Protein AF-A0A2A3XPF6-F1 (afdb_monomer)

Sequence (78 aa):
MNPAHVAEQRRIQGRRRVKTDAIDLEAITELVLAGRGQPMTERSVVIGSITALAAHRYRRIEARNPRAGKRSRLRRSS

Radius of gyration: 17.32 Å; Cα contacts (8 Å, |Δi|>4): 29; chains: 1; bounding box: 26×48×35 Å

Foldseek 3Di:
DDPVQLCVVCVVVVNNPDDDDVSSVVSQVVCVVVVNDDDPPDPVVVVVVVVVVVVVVVVVVLVPDPCNVVVVVVVVPD

Structure (mmCIF, N/CA/C/O backbone):
data_AF-A0A2A3XPF6-F1
#
_entry.id   AF-A0A2A3XPF6-F1
#
loop_
_atom_site.group_PDB
_atom_site.id
_atom_site.type_symbol
_atom_site.label_atom_id
_atom_site.label_alt_id
_atom_site.label_comp_id
_atom_site.label_asym_id
_atom_site.label_entity_id
_atom_site.label_seq_id
_atom_site.pdbx_PDB_ins_code
_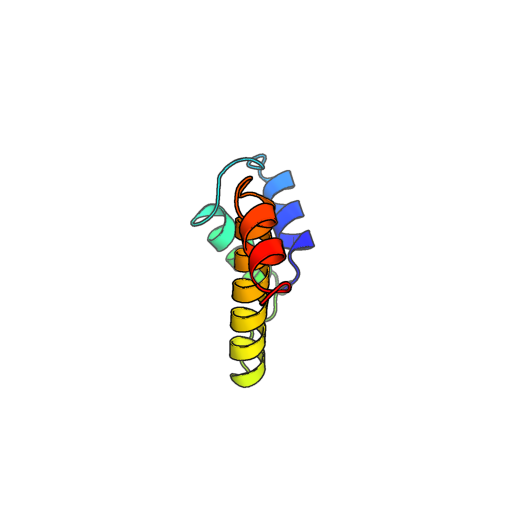atom_site.Cartn_x
_atom_site.Cartn_y
_atom_site.Cartn_z
_atom_site.occupancy
_atom_site.B_iso_or_equiv
_atom_site.auth_seq_id
_atom_site.auth_comp_id
_atom_site.auth_asym_id
_atom_site.auth_atom_id
_atom_site.pdbx_PDB_model_num
ATOM 1 N N . MET A 1 1 ? -6.452 1.326 0.840 1.00 62.62 1 MET A N 1
ATOM 2 C CA . MET A 1 1 ? -5.330 2.237 0.519 1.00 62.62 1 MET A CA 1
ATOM 3 C C . MET A 1 1 ? -5.015 2.173 -0.979 1.00 62.62 1 MET A C 1
ATOM 5 O O . MET A 1 1 ? -4.998 1.070 -1.510 1.00 62.62 1 MET A O 1
ATOM 9 N N . ASN A 1 2 ? -4.821 3.307 -1.671 1.00 72.44 2 ASN A N 1
ATOM 10 C CA . ASN A 1 2 ? -4.666 3.352 -3.138 1.00 72.44 2 ASN A CA 1
ATOM 11 C C . ASN A 1 2 ? -3.182 3.246 -3.580 1.00 72.44 2 ASN A C 1
ATOM 13 O O . ASN A 1 2 ? -2.401 4.145 -3.258 1.00 72.44 2 ASN A O 1
ATOM 17 N N . PRO A 1 3 ? -2.787 2.225 -4.368 1.00 69.25 3 PRO A N 1
ATOM 18 C CA . PRO A 1 3 ? -1.426 2.081 -4.899 1.00 69.25 3 PRO A CA 1
ATOM 19 C C . PRO A 1 3 ? -0.939 3.266 -5.746 1.00 69.25 3 PRO A C 1
ATOM 21 O O . PRO A 1 3 ? 0.258 3.544 -5.769 1.00 69.25 3 PRO A O 1
ATOM 24 N N . ALA A 1 4 ? -1.846 3.985 -6.416 1.00 73.31 4 ALA A N 1
ATOM 25 C CA . ALA A 1 4 ? -1.503 5.170 -7.200 1.00 73.31 4 ALA A CA 1
ATOM 26 C C . ALA A 1 4 ? -1.035 6.332 -6.310 1.00 73.31 4 ALA A C 1
ATOM 28 O O . ALA A 1 4 ? -0.080 7.021 -6.654 1.00 73.31 4 ALA A O 1
ATOM 29 N N . HIS A 1 5 ? -1.639 6.502 -5.129 1.00 74.81 5 HIS A N 1
ATOM 30 C CA . HIS A 1 5 ? -1.203 7.519 -4.165 1.00 74.81 5 HIS A CA 1
ATOM 31 C C . HIS A 1 5 ? 0.174 7.192 -3.587 1.00 74.81 5 HIS A C 1
ATOM 33 O O . HIS A 1 5 ? 1.009 8.079 -3.449 1.00 74.81 5 HIS A O 1
ATOM 39 N N . VAL A 1 6 ? 0.444 5.914 -3.312 1.00 74.06 6 VAL A N 1
ATOM 40 C CA . VAL A 1 6 ? 1.769 5.463 -2.859 1.00 74.06 6 VAL A CA 1
ATOM 41 C C . VAL A 1 6 ? 2.825 5.684 -3.948 1.00 74.06 6 VAL A C 1
ATOM 43 O O . VAL A 1 6 ? 3.942 6.098 -3.651 1.00 74.06 6 VAL A O 1
ATOM 46 N N . ALA A 1 7 ? 2.485 5.437 -5.216 1.00 75.69 7 ALA A N 1
ATOM 47 C CA . ALA A 1 7 ? 3.382 5.701 -6.339 1.00 75.69 7 ALA A CA 1
ATOM 48 C C . ALA A 1 7 ? 3.675 7.201 -6.515 1.00 75.69 7 ALA A C 1
ATOM 50 O O . ALA A 1 7 ? 4.819 7.569 -6.787 1.00 75.69 7 ALA A O 1
ATOM 51 N N . GLU A 1 8 ? 2.672 8.057 -6.317 1.00 80.88 8 GLU A N 1
ATOM 52 C CA . GLU A 1 8 ? 2.831 9.509 -6.392 1.00 80.88 8 GLU A CA 1
ATOM 53 C C . GLU A 1 8 ? 3.691 10.057 -5.244 1.00 80.88 8 GLU A C 1
ATOM 55 O O . GLU A 1 8 ? 4.602 10.843 -5.492 1.00 80.88 8 GLU A O 1
ATOM 60 N N . GLN A 1 9 ? 3.514 9.563 -4.013 1.00 76.75 9 GLN A N 1
ATOM 61 C CA . GLN A 1 9 ? 4.379 9.931 -2.881 1.00 76.75 9 GLN A CA 1
ATOM 62 C C . GLN A 1 9 ? 5.853 9.580 -3.136 1.00 76.75 9 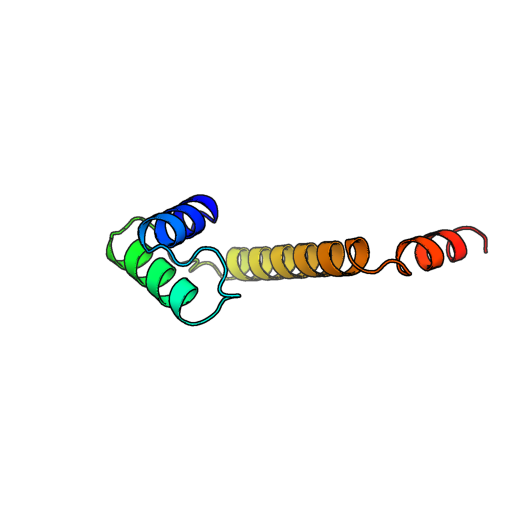GLN A C 1
ATOM 64 O O . GLN A 1 9 ? 6.742 10.406 -2.936 1.00 76.75 9 GLN A O 1
ATOM 69 N N . ARG A 1 10 ? 6.137 8.407 -3.717 1.00 73.56 10 ARG A N 1
ATOM 70 C CA . ARG A 1 10 ? 7.512 8.044 -4.121 1.00 73.56 10 ARG A CA 1
ATOM 71 C C . ARG A 1 10 ? 8.083 8.949 -5.205 1.00 73.56 10 ARG A C 1
ATOM 73 O O . ARG A 1 10 ? 9.300 9.138 -5.270 1.00 73.56 10 ARG A O 1
ATOM 80 N N . ARG A 1 11 ? 7.224 9.441 -6.103 1.00 76.88 11 ARG A N 1
ATOM 81 C CA . ARG A 1 11 ? 7.614 10.370 -7.167 1.00 76.88 11 ARG A CA 1
ATOM 82 C C . ARG A 1 11 ? 8.017 11.712 -6.565 1.00 76.88 11 ARG A C 1
ATOM 84 O O . ARG A 1 11 ? 9.076 12.215 -6.929 1.00 76.88 11 ARG A O 1
ATOM 91 N N . ILE A 1 12 ? 7.223 12.228 -5.626 1.00 80.12 12 ILE A N 1
ATOM 92 C CA . ILE A 1 12 ? 7.501 13.463 -4.879 1.00 80.12 12 ILE A CA 1
ATOM 93 C C . ILE A 1 12 ? 8.829 13.346 -4.118 1.00 80.12 12 ILE A C 1
ATOM 95 O O . ILE A 1 12 ? 9.652 14.252 -4.175 1.00 80.12 12 ILE A O 1
ATOM 99 N N . GLN A 1 13 ? 9.094 12.195 -3.500 1.00 72.38 13 GLN A N 1
ATOM 100 C CA . GLN A 1 13 ? 10.336 11.933 -2.766 1.00 72.38 13 GLN A CA 1
ATOM 101 C C . GLN A 1 13 ? 11.544 11.577 -3.665 1.00 72.38 13 GLN A C 1
ATOM 103 O O . GLN A 1 13 ? 12.624 11.282 -3.156 1.00 72.38 13 GLN A O 1
ATOM 108 N N . GLY A 1 14 ? 11.396 11.567 -4.999 1.00 69.94 14 GLY A N 1
ATOM 109 C CA . GLY A 1 14 ? 12.501 11.367 -5.950 1.00 69.94 14 GLY A CA 1
ATOM 110 C C . GLY A 1 14 ? 1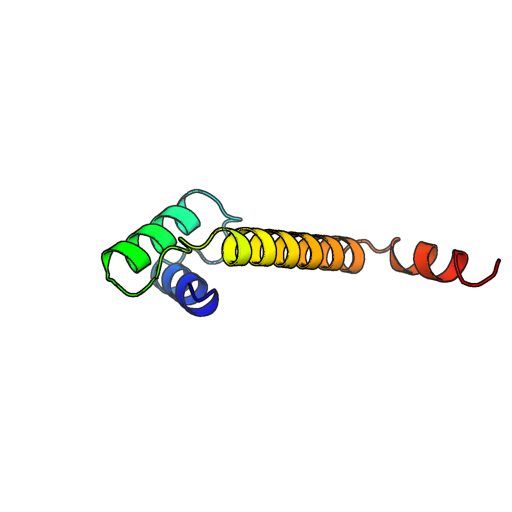3.094 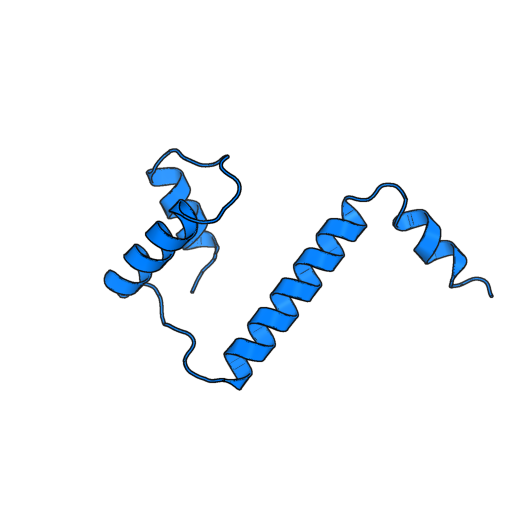9.948 -6.008 1.00 69.94 14 GLY A C 1
ATOM 111 O O . GLY A 1 14 ? 14.158 9.749 -6.590 1.00 69.94 14 GLY A O 1
ATOM 112 N N . ARG A 1 15 ? 12.432 8.930 -5.438 1.00 67.75 15 ARG A N 1
ATOM 113 C CA . ARG A 1 15 ? 13.029 7.596 -5.169 1.00 67.75 15 ARG A CA 1
ATOM 114 C C . ARG A 1 15 ? 12.403 6.443 -5.967 1.00 67.75 15 ARG A C 1
ATOM 116 O O . ARG A 1 15 ? 12.355 5.296 -5.529 1.00 67.75 15 ARG A O 1
ATOM 123 N N . ARG A 1 16 ? 11.983 6.725 -7.204 1.00 61.62 16 ARG A N 1
ATOM 124 C CA . ARG A 1 16 ? 11.191 5.857 -8.109 1.00 61.62 16 ARG A CA 1
ATOM 125 C C . ARG A 1 16 ? 11.758 4.444 -8.401 1.00 61.62 16 ARG A C 1
ATOM 127 O O . ARG A 1 16 ? 11.026 3.614 -8.936 1.00 61.62 16 ARG A O 1
ATOM 134 N N . ARG A 1 17 ? 13.036 4.153 -8.113 1.00 58.69 17 ARG A N 1
ATOM 135 C CA . ARG A 1 17 ? 13.727 2.907 -8.528 1.00 58.69 17 ARG A CA 1
ATOM 136 C C . ARG A 1 17 ? 14.119 1.942 -7.402 1.00 58.69 17 ARG A C 1
ATOM 138 O O . ARG A 1 17 ? 14.586 0.848 -7.716 1.00 58.69 17 ARG A O 1
ATOM 145 N N . VAL A 1 18 ? 13.931 2.292 -6.130 1.00 59.56 18 VAL A N 1
ATOM 146 C CA . VAL A 1 18 ? 14.287 1.385 -5.026 1.00 59.56 18 VAL A CA 1
ATOM 147 C C . VAL A 1 18 ? 13.178 0.352 -4.848 1.00 59.56 18 VAL A C 1
ATOM 149 O O . VAL A 1 18 ? 12.007 0.689 -4.677 1.00 59.56 18 VAL A O 1
ATOM 152 N N . LYS A 1 19 ? 13.546 -0.925 -4.944 1.00 53.78 19 LYS A N 1
ATOM 153 C CA . LYS A 1 19 ? 12.627 -2.053 -4.800 1.00 53.78 19 LYS A CA 1
ATOM 154 C C . LYS A 1 19 ? 12.333 -2.264 -3.308 1.00 53.78 19 LYS A C 1
ATOM 156 O O . LYS A 1 19 ? 13.036 -3.030 -2.673 1.00 53.78 19 LYS A O 1
ATOM 161 N N . THR A 1 20 ? 11.344 -1.514 -2.819 1.00 68.81 20 THR A N 1
ATOM 162 C CA . THR A 1 20 ? 10.447 -1.746 -1.669 1.00 68.81 20 THR A CA 1
ATOM 163 C C . THR A 1 20 ? 11.024 -2.455 -0.445 1.00 68.81 20 THR A C 1
ATOM 165 O O . THR A 1 20 ? 11.278 -3.646 -0.525 1.00 68.81 20 THR A O 1
ATOM 168 N N . ASP A 1 21 ? 11.097 -1.724 0.677 1.00 68.38 21 ASP A N 1
ATOM 169 C CA . ASP A 1 21 ? 10.432 -2.106 1.939 1.00 68.38 21 ASP A CA 1
ATOM 170 C C . ASP A 1 21 ? 10.314 -0.872 2.857 1.00 68.38 21 ASP A C 1
ATOM 172 O O . ASP A 1 21 ? 9.208 -0.408 3.109 1.00 68.38 21 ASP A O 1
ATOM 176 N N . ALA A 1 22 ? 11.421 -0.230 3.243 1.00 65.31 22 ALA A N 1
ATOM 177 C CA . ALA A 1 22 ? 11.392 0.886 4.204 1.00 65.31 22 ALA A CA 1
ATOM 178 C C . ALA A 1 22 ? 10.654 2.148 3.702 1.00 65.31 22 ALA A C 1
ATOM 180 O O . ALA A 1 22 ? 9.746 2.637 4.362 1.00 65.31 22 ALA A O 1
ATOM 181 N N . ILE A 1 23 ? 10.976 2.634 2.498 1.00 67.62 23 ILE A N 1
ATOM 182 C CA . ILE A 1 23 ? 10.379 3.867 1.932 1.00 67.62 23 ILE A CA 1
ATOM 183 C C . ILE A 1 23 ? 8.884 3.686 1.641 1.00 67.62 23 ILE A C 1
ATOM 185 O O . ILE A 1 23 ? 8.081 4.606 1.770 1.00 67.62 23 ILE A O 1
ATOM 189 N N . ASP A 1 24 ? 8.500 2.479 1.236 1.00 70.31 24 ASP A N 1
ATOM 190 C CA . ASP A 1 24 ? 7.105 2.170 0.955 1.00 70.31 24 ASP A CA 1
ATOM 191 C C . ASP A 1 24 ? 6.300 2.147 2.250 1.00 70.31 24 ASP A C 1
ATOM 193 O O . ASP A 1 24 ? 5.178 2.644 2.268 1.00 70.31 24 ASP A O 1
ATOM 197 N N . LEU A 1 25 ? 6.882 1.611 3.327 1.00 74.19 25 LEU A N 1
ATOM 198 C CA . LEU A 1 25 ? 6.287 1.623 4.658 1.00 74.19 25 LEU A CA 1
ATOM 199 C C . LEU A 1 25 ? 6.197 3.042 5.228 1.00 74.19 25 LEU A C 1
ATOM 201 O O . LEU A 1 25 ? 5.159 3.381 5.792 1.00 74.19 25 LEU A O 1
ATOM 205 N N . GLU A 1 26 ? 7.209 3.887 5.024 1.00 75.69 26 GLU A N 1
ATOM 206 C CA . GLU A 1 26 ? 7.175 5.309 5.400 1.00 75.69 26 GLU A CA 1
ATOM 207 C C . GLU A 1 26 ? 6.055 6.051 4.662 1.00 75.69 26 GLU A C 1
ATOM 209 O O . GLU A 1 26 ? 5.165 6.600 5.305 1.00 75.69 26 GLU A O 1
ATOM 214 N N . ALA A 1 27 ? 6.003 5.972 3.329 1.00 72.00 27 ALA A N 1
ATOM 215 C CA . ALA A 1 27 ? 4.955 6.623 2.540 1.00 72.00 27 ALA A CA 1
ATOM 216 C C . ALA A 1 27 ? 3.549 6.087 2.870 1.00 72.00 27 ALA A C 1
ATOM 218 O O . ALA A 1 27 ? 2.565 6.830 2.839 1.00 72.00 27 ALA A O 1
ATOM 219 N N . ILE A 1 28 ? 3.429 4.791 3.188 1.00 76.38 28 ILE A N 1
ATOM 220 C CA . ILE A 1 28 ? 2.169 4.212 3.661 1.00 76.38 28 ILE A CA 1
ATOM 221 C C . ILE A 1 28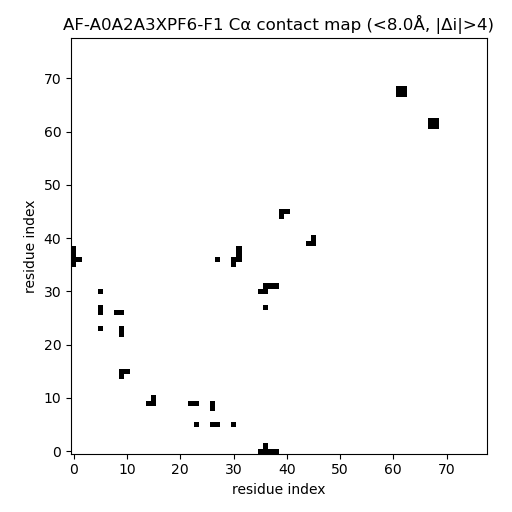 ? 1.768 4.810 5.005 1.00 76.38 28 ILE A C 1
ATOM 223 O O . ILE A 1 28 ? 0.618 5.218 5.171 1.00 76.38 28 ILE A O 1
ATOM 227 N N . THR A 1 29 ? 2.715 4.886 5.932 1.00 75.75 29 THR A N 1
ATOM 228 C CA . THR A 1 29 ? 2.504 5.433 7.271 1.00 75.75 29 THR A CA 1
ATOM 229 C C . THR A 1 29 ? 2.118 6.908 7.200 1.00 75.75 29 THR A C 1
ATOM 231 O O . THR A 1 29 ? 1.111 7.291 7.786 1.00 75.75 29 THR A O 1
ATOM 234 N N . GLU A 1 30 ? 2.824 7.718 6.409 1.00 79.12 30 GLU A N 1
ATOM 235 C CA . GLU A 1 30 ? 2.507 9.134 6.182 1.00 79.12 30 GLU A CA 1
ATOM 236 C C . GLU A 1 30 ? 1.092 9.322 5.624 1.00 79.12 30 GLU A C 1
ATOM 238 O O . GLU A 1 30 ? 0.331 10.155 6.113 1.00 79.12 30 GLU A O 1
ATOM 243 N N . LEU A 1 31 ? 0.692 8.512 4.638 1.00 77.50 31 LEU A N 1
ATOM 244 C CA . LEU A 1 31 ? -0.657 8.577 4.075 1.00 77.50 31 LEU A CA 1
ATOM 245 C C . LEU A 1 31 ? -1.736 8.170 5.087 1.00 77.50 31 LEU A C 1
ATOM 247 O O . LEU A 1 31 ? -2.830 8.733 5.055 1.00 77.50 31 LEU A O 1
ATOM 251 N N . VAL A 1 32 ? -1.458 7.211 5.971 1.00 80.06 32 VAL A N 1
ATOM 252 C CA . VAL A 1 32 ? -2.384 6.813 7.044 1.00 80.06 32 VAL A CA 1
ATOM 253 C C . VAL A 1 32 ? -2.492 7.914 8.101 1.00 80.06 32 VAL A C 1
ATOM 255 O O . VAL A 1 32 ? -3.605 8.306 8.443 1.00 80.06 32 VAL A O 1
ATOM 258 N N . LEU A 1 33 ? -1.366 8.472 8.556 1.00 80.19 33 LEU A N 1
ATOM 259 C CA . LEU A 1 33 ? -1.336 9.576 9.524 1.00 80.19 33 LEU A CA 1
ATOM 260 C C . LEU A 1 33 ? -2.013 10.842 8.981 1.00 80.19 33 LEU A C 1
ATOM 262 O O . LEU A 1 33 ? -2.702 11.536 9.721 1.00 80.19 33 LEU A O 1
ATOM 266 N N . ALA A 1 34 ? -1.894 11.109 7.679 1.00 83.56 34 ALA A N 1
ATOM 267 C CA . ALA A 1 34 ? -2.581 12.209 7.001 1.00 83.56 34 ALA A CA 1
ATOM 268 C C . ALA A 1 34 ? -4.082 11.944 6.737 1.00 83.56 34 ALA A C 1
ATOM 270 O O . ALA A 1 34 ? -4.729 12.730 6.043 1.00 83.56 34 ALA A O 1
ATOM 271 N N . GLY A 1 35 ? -4.639 10.819 7.206 1.00 79.25 35 GLY A N 1
ATOM 272 C CA . GLY A 1 35 ? -6.044 10.445 6.998 1.00 79.25 35 GLY A CA 1
ATOM 273 C C . GLY A 1 35 ? -6.397 10.085 5.547 1.00 79.25 35 GLY A C 1
ATOM 274 O O . GLY A 1 35 ? -7.567 10.010 5.183 1.00 79.25 35 GLY A O 1
ATOM 275 N N . ARG A 1 36 ? -5.393 9.868 4.688 1.00 78.00 36 ARG A N 1
ATOM 276 C CA . ARG A 1 36 ? -5.540 9.515 3.262 1.00 78.00 36 ARG A CA 1
ATOM 277 C C . ARG A 1 36 ? -5.487 8.001 3.016 1.00 78.00 36 ARG A C 1
ATOM 279 O O . ARG A 1 36 ? -5.563 7.556 1.866 1.00 78.00 36 ARG A O 1
ATOM 286 N N . GLY A 1 37 ? -5.338 7.201 4.070 1.00 71.88 37 GLY A N 1
ATOM 287 C CA . GLY A 1 37 ? -5.325 5.746 4.024 1.00 71.88 37 GLY A CA 1
ATOM 288 C C . GLY A 1 37 ? -6.130 5.146 5.170 1.00 71.88 37 GLY A C 1
ATOM 289 O O . GLY A 1 37 ? -5.846 5.421 6.328 1.00 71.88 37 GLY A O 1
ATOM 290 N N . GLN A 1 38 ? -7.088 4.277 4.841 1.00 69.94 38 GLN A N 1
ATOM 291 C CA . GLN A 1 38 ? -7.795 3.479 5.841 1.00 69.94 38 GLN A CA 1
ATOM 292 C C . GLN A 1 38 ? -7.035 2.170 6.096 1.00 69.94 38 GLN A C 1
ATOM 294 O O . GLN A 1 38 ? -6.773 1.442 5.122 1.00 69.94 38 GLN A O 1
ATOM 299 N N . PRO A 1 39 ? -6.710 1.837 7.360 1.00 68.94 39 PRO A N 1
ATOM 300 C CA . PRO A 1 39 ? -6.265 0.497 7.705 1.00 68.94 39 PRO A CA 1
ATOM 301 C C . PRO A 1 39 ? -7.372 -0.507 7.364 1.00 68.94 39 PRO A C 1
ATOM 303 O O . PRO A 1 39 ? -8.552 -0.270 7.620 1.00 68.94 39 PRO A O 1
ATOM 306 N N . MET A 1 40 ? -6.996 -1.630 6.753 1.00 74.56 40 MET A N 1
ATOM 307 C CA . MET A 1 40 ? -7.922 -2.743 6.551 1.00 74.56 40 MET A CA 1
ATOM 308 C C . MET A 1 40 ? -8.089 -3.461 7.888 1.00 74.56 40 MET A C 1
ATOM 310 O O . MET A 1 40 ? -7.199 -4.193 8.310 1.00 74.56 40 MET A O 1
ATOM 314 N N . THR A 1 41 ? -9.199 -3.207 8.572 1.00 78.38 41 THR A N 1
ATOM 315 C CA . THR A 1 41 ? -9.481 -3.778 9.898 1.00 78.38 41 THR A CA 1
ATOM 316 C C . THR A 1 41 ? -10.330 -5.046 9.827 1.00 78.38 41 THR A C 1
ATOM 318 O O . THR A 1 41 ? -10.273 -5.881 10.725 1.00 78.38 41 THR A O 1
ATOM 321 N N . GLU A 1 42 ? -11.095 -5.222 8.749 1.00 85.50 42 GLU A N 1
ATOM 322 C CA . GLU A 1 42 ? -11.975 -6.372 8.562 1.00 85.50 42 GLU A CA 1
ATOM 323 C C . GLU A 1 42 ? -11.191 -7.567 7.989 1.00 85.50 42 GLU A C 1
ATOM 325 O O . GLU A 1 42 ? -10.514 -7.478 6.960 1.00 85.50 42 GLU A O 1
ATOM 330 N N . ARG A 1 43 ? -11.235 -8.696 8.707 1.00 83.00 43 ARG A N 1
ATOM 331 C CA . ARG A 1 43 ? -10.354 -9.848 8.469 1.00 83.00 43 ARG A CA 1
ATOM 332 C C . ARG A 1 43 ? -10.560 -10.474 7.090 1.00 83.00 43 ARG A C 1
ATOM 334 O O . ARG A 1 43 ? -9.575 -10.882 6.473 1.00 83.00 43 ARG A O 1
ATOM 341 N N . SER A 1 44 ? -11.797 -10.568 6.603 1.00 82.56 44 SER A N 1
ATOM 342 C CA . SER A 1 44 ? -12.065 -11.193 5.304 1.00 82.56 44 SER A CA 1
ATOM 343 C C . SER A 1 44 ? -11.536 -10.338 4.146 1.00 82.56 44 SER A C 1
ATOM 345 O O . SER A 1 44 ? -10.880 -10.871 3.247 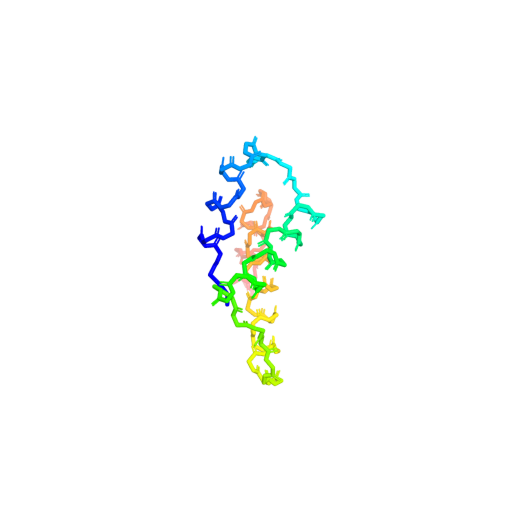1.00 82.56 44 SER A O 1
ATOM 347 N N . VAL A 1 45 ? -11.672 -9.011 4.224 1.00 78.06 45 VAL A N 1
ATOM 348 C CA . VAL A 1 45 ? -11.077 -8.050 3.283 1.00 78.06 45 VAL A CA 1
ATOM 349 C C . VAL A 1 45 ? -9.548 -8.127 3.278 1.00 78.06 45 VAL A C 1
ATOM 351 O O . VAL A 1 45 ? -8.941 -8.109 2.200 1.00 78.06 45 VAL A O 1
ATOM 354 N N . VAL A 1 46 ? -8.903 -8.260 4.444 1.00 83.25 46 VAL A N 1
ATOM 355 C CA . VAL A 1 46 ? -7.439 -8.436 4.531 1.00 83.25 46 VAL A CA 1
ATOM 356 C C . VAL A 1 46 ? -7.004 -9.722 3.823 1.00 83.25 46 VAL A C 1
ATOM 358 O O . VAL A 1 46 ? -6.118 -9.686 2.965 1.00 83.25 46 VAL A O 1
ATOM 361 N N . ILE A 1 47 ? -7.650 -10.851 4.130 1.00 85.75 47 ILE A N 1
ATOM 362 C CA . ILE A 1 47 ? -7.328 -12.156 3.532 1.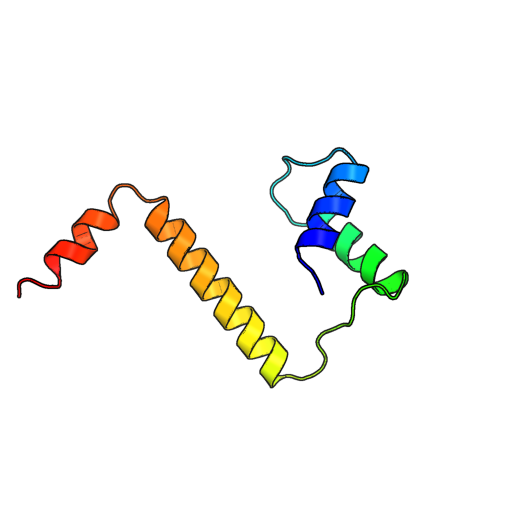00 85.75 47 ILE A CA 1
ATOM 363 C C . ILE A 1 47 ? -7.538 -12.131 2.013 1.00 85.75 47 ILE A C 1
ATOM 365 O O . ILE A 1 47 ? -6.667 -12.583 1.263 1.00 85.75 47 ILE A O 1
ATOM 369 N N . GLY A 1 48 ? -8.650 -11.559 1.542 1.00 82.19 48 GLY A N 1
ATOM 370 C CA . GLY A 1 48 ? -8.929 -11.413 0.113 1.00 82.19 48 GLY A CA 1
ATOM 371 C C . GLY A 1 48 ? -7.868 -10.573 -0.601 1.00 82.1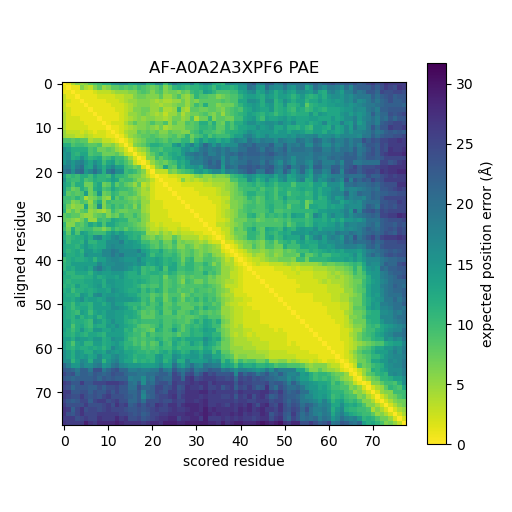9 48 GLY A C 1
ATOM 372 O O . GLY A 1 48 ? -7.374 -10.955 -1.662 1.00 82.19 48 GLY A O 1
ATOM 373 N N . SER A 1 49 ? -7.440 -9.473 0.020 1.00 81.44 49 SER A N 1
ATOM 374 C CA . SER A 1 49 ? -6.432 -8.566 -0.540 1.00 81.44 49 SER A CA 1
ATOM 375 C C . SER A 1 49 ? -5.045 -9.204 -0.626 1.00 81.44 49 SER A C 1
ATOM 377 O O . SER A 1 49 ? -4.375 -9.081 -1.654 1.00 81.44 49 SER A O 1
ATOM 379 N N . ILE A 1 50 ? -4.623 -9.933 0.413 1.00 85.62 50 ILE A N 1
ATOM 380 C CA . ILE A 1 50 ? -3.348 -10.669 0.412 1.00 85.62 50 ILE A CA 1
ATOM 381 C C . ILE A 1 50 ? -3.376 -11.771 -0.650 1.00 85.62 50 ILE A C 1
ATOM 383 O O . ILE A 1 50 ? -2.432 -11.893 -1.433 1.00 85.62 50 ILE A O 1
ATOM 387 N N . THR A 1 51 ? -4.476 -12.524 -0.733 1.00 86.56 51 THR A N 1
ATOM 388 C CA . THR A 1 51 ? -4.674 -13.569 -1.750 1.00 86.56 51 THR A CA 1
ATOM 389 C C . THR A 1 51 ? -4.581 -12.995 -3.167 1.00 86.56 51 THR A C 1
ATOM 391 O O . THR A 1 51 ? -3.842 -13.513 -4.008 1.00 86.56 51 THR A O 1
ATOM 394 N N . ALA A 1 52 ? -5.267 -11.880 -3.430 1.00 78.38 52 ALA A N 1
ATOM 395 C CA . ALA A 1 52 ? -5.249 -11.205 -4.724 1.00 78.38 52 ALA A CA 1
ATOM 396 C C . ALA A 1 52 ? -3.852 -10.673 -5.088 1.00 78.38 52 ALA A C 1
ATOM 398 O O . ALA A 1 52 ? -3.399 -10.826 -6.229 1.00 78.38 52 ALA A O 1
ATOM 399 N N . LEU A 1 53 ? -3.138 -10.091 -4.117 1.00 83.12 53 LEU A N 1
ATOM 400 C CA . LEU A 1 53 ? -1.772 -9.605 -4.301 1.00 83.12 53 LEU A CA 1
ATOM 401 C C . LEU A 1 53 ? -0.797 -10.752 -4.593 1.00 83.12 53 LEU A C 1
ATOM 403 O O . LEU A 1 53 ? 0.033 -10.634 -5.500 1.00 83.12 53 LEU A O 1
ATOM 407 N N . ALA A 1 54 ? -0.911 -11.866 -3.869 1.00 83.12 54 ALA A N 1
ATOM 408 C CA . ALA A 1 54 ? -0.117 -13.064 -4.112 1.00 83.12 54 ALA A CA 1
ATOM 409 C C . ALA A 1 54 ? -0.365 -13.601 -5.529 1.00 83.12 54 ALA A C 1
ATOM 411 O O . ALA A 1 54 ? 0.584 -13.752 -6.299 1.00 83.12 54 ALA A O 1
ATOM 412 N N . ALA 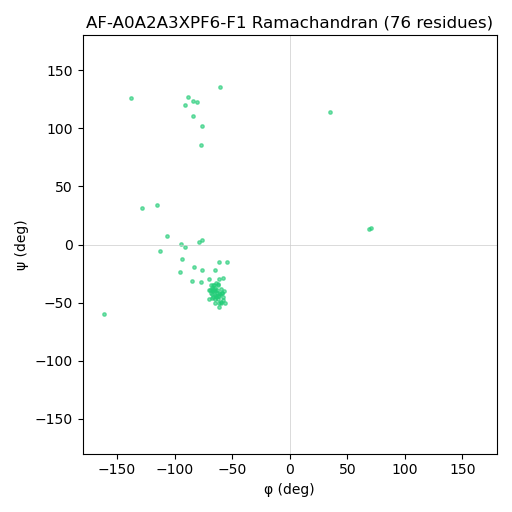A 1 55 ? -1.628 -13.783 -5.928 1.00 81.31 55 ALA A N 1
ATOM 413 C CA . ALA A 1 55 ? -1.995 -14.238 -7.271 1.00 81.31 55 ALA A CA 1
ATOM 414 C C . ALA A 1 55 ? -1.497 -13.291 -8.378 1.00 81.31 55 ALA A C 1
ATOM 416 O O . ALA A 1 55 ? -1.047 -13.731 -9.438 1.00 81.31 55 ALA A O 1
ATOM 417 N N . HIS A 1 56 ? -1.544 -11.975 -8.151 1.00 82.94 56 HIS A N 1
ATOM 418 C CA . HIS A 1 56 ? -0.974 -10.996 -9.075 1.00 82.94 56 HIS A CA 1
ATOM 419 C C . HIS A 1 56 ? 0.551 -11.138 -9.200 1.00 82.94 56 HIS A C 1
ATOM 421 O O . HIS A 1 56 ? 1.077 -11.147 -10.316 1.00 82.94 56 HIS A O 1
ATOM 427 N N . ARG A 1 57 ? 1.268 -11.287 -8.077 1.00 77.81 57 ARG A N 1
ATOM 428 C CA . ARG A 1 57 ? 2.724 -11.502 -8.076 1.00 77.81 57 ARG A CA 1
ATOM 429 C C . ARG A 1 57 ? 3.104 -12.797 -8.790 1.00 77.81 57 ARG A C 1
ATOM 431 O O . ARG A 1 57 ? 4.006 -12.753 -9.623 1.00 77.81 57 ARG A O 1
ATOM 438 N N . TYR A 1 58 ? 2.396 -13.900 -8.541 1.00 82.81 58 TYR A N 1
ATOM 439 C CA . TYR A 1 58 ? 2.610 -15.165 -9.250 1.00 82.81 58 TYR A CA 1
ATOM 440 C C . TYR A 1 58 ? 2.468 -14.991 -10.764 1.00 82.81 58 TYR A C 1
ATOM 442 O O . TYR A 1 58 ? 3.411 -15.287 -11.496 1.00 82.81 58 TYR A O 1
ATOM 450 N N . ARG A 1 59 ? 1.372 -14.377 -11.234 1.00 74.75 59 ARG A N 1
ATOM 451 C CA . ARG A 1 59 ? 1.180 -14.076 -12.665 1.00 74.75 59 ARG A CA 1
ATOM 452 C C . ARG A 1 59 ? 2.300 -13.214 -13.248 1.00 74.75 59 ARG A C 1
ATOM 454 O O . ARG A 1 59 ? 2.738 -13.447 -14.368 1.00 74.75 59 ARG A O 1
ATOM 461 N N . ARG A 1 60 ? 2.790 -12.217 -12.504 1.00 84.50 60 ARG A N 1
ATOM 462 C CA . ARG A 1 60 ? 3.911 -11.364 -12.941 1.00 84.50 60 ARG A CA 1
ATOM 463 C C . ARG A 1 60 ? 5.226 -12.132 -13.035 1.00 84.50 60 ARG A C 1
ATOM 465 O O . ARG A 1 60 ? 6.001 -11.866 -13.949 1.00 84.50 60 ARG A O 1
ATOM 472 N N . ILE A 1 61 ? 5.485 -13.051 -12.107 1.00 81.50 61 ILE A N 1
ATOM 473 C CA . ILE A 1 61 ? 6.671 -13.915 -12.128 1.00 81.50 61 ILE A CA 1
ATOM 474 C C . ILE A 1 61 ? 6.598 -14.873 -13.318 1.00 81.50 61 ILE A C 1
ATOM 476 O O . ILE A 1 61 ? 7.572 -14.986 -14.059 1.00 81.50 61 ILE A O 1
ATOM 480 N N . GLU A 1 62 ? 5.442 -15.498 -13.546 1.00 78.62 62 GLU A N 1
ATOM 481 C CA . GLU A 1 62 ? 5.208 -16.360 -14.707 1.00 78.62 62 GLU A CA 1
ATOM 482 C C . GLU A 1 62 ? 5.381 -15.595 -16.019 1.00 78.62 62 GLU A C 1
ATOM 484 O O . GLU A 1 62 ? 6.161 -16.016 -16.867 1.00 78.62 62 GLU A O 1
ATOM 489 N N . ALA A 1 63 ? 4.747 -14.429 -16.164 1.00 76.75 63 ALA A N 1
ATOM 490 C CA . ALA A 1 63 ? 4.863 -13.599 -17.362 1.00 76.75 63 ALA A CA 1
ATOM 491 C C . ALA A 1 63 ? 6.303 -13.123 -17.628 1.00 76.75 63 ALA A C 1
ATOM 493 O O . ALA A 1 63 ? 6.689 -12.920 -18.776 1.00 76.75 63 ALA A O 1
ATOM 494 N N . ARG A 1 64 ? 7.110 -12.945 -16.575 1.00 78.06 64 ARG A N 1
ATOM 495 C CA . ARG A 1 64 ? 8.519 -12.547 -16.687 1.00 78.06 64 ARG A CA 1
ATOM 496 C C . ARG A 1 64 ? 9.451 -13.729 -16.950 1.00 78.06 64 ARG A C 1
ATOM 498 O O . ARG A 1 64 ? 10.575 -13.513 -17.391 1.00 78.06 64 ARG A O 1
ATOM 505 N N . ASN A 1 65 ? 9.023 -14.958 -16.662 1.00 75.88 65 ASN A N 1
ATOM 506 C CA . ASN A 1 65 ? 9.834 -16.144 -16.883 1.00 75.88 65 ASN A CA 1
ATOM 507 C C . ASN A 1 65 ? 9.701 -16.600 -18.351 1.00 75.88 65 ASN A C 1
ATOM 509 O O . ASN A 1 65 ? 8.661 -17.144 -18.729 1.00 75.88 65 ASN A O 1
ATOM 513 N N . PRO A 1 66 ? 10.753 -16.475 -19.184 1.00 59.97 66 PRO A N 1
ATOM 514 C CA . PRO A 1 66 ? 10.697 -16.828 -20.607 1.00 59.97 66 PRO A CA 1
ATOM 515 C C . PRO A 1 66 ? 10.391 -18.317 -20.862 1.00 59.97 66 PRO A C 1
ATOM 517 O O . PRO A 1 66 ? 10.025 -18.697 -21.973 1.00 59.97 66 PRO A O 1
ATOM 520 N N . ARG A 1 67 ? 10.503 -19.182 -19.840 1.00 61.47 67 ARG A N 1
ATOM 521 C CA . ARG A 1 67 ? 10.164 -20.615 -19.912 1.00 61.47 67 ARG A CA 1
ATOM 522 C C . ARG A 1 67 ? 8.730 -20.944 -19.468 1.00 61.47 67 ARG A C 1
ATOM 524 O O . ARG A 1 67 ? 8.267 -22.053 -19.733 1.00 61.47 67 ARG A O 1
ATOM 531 N N . ALA A 1 68 ? 8.006 -20.022 -18.828 1.00 57.88 68 ALA A N 1
ATOM 532 C CA . ALA A 1 68 ? 6.659 -20.290 -18.305 1.00 57.88 68 ALA A CA 1
ATOM 533 C C . ALA A 1 68 ? 5.618 -20.499 -19.420 1.00 57.88 68 ALA A C 1
ATOM 535 O O . ALA A 1 68 ? 4.767 -21.383 -19.315 1.00 57.88 68 ALA A O 1
ATOM 536 N N . GLY A 1 69 ? 5.751 -19.786 -20.545 1.00 55.59 69 GLY A N 1
ATOM 537 C CA . GLY A 1 69 ? 4.876 -19.955 -21.713 1.00 55.59 69 GLY A CA 1
ATOM 538 C C . GLY A 1 69 ? 4.977 -21.329 -22.395 1.00 55.59 69 GLY A C 1
ATOM 539 O O . GLY A 1 69 ? 4.033 -21.747 -23.063 1.00 55.59 69 GLY A O 1
ATOM 540 N N . LYS A 1 70 ? 6.087 -22.064 -22.204 1.00 52.97 70 LYS A N 1
ATOM 541 C CA . LYS A 1 70 ? 6.287 -23.404 -22.788 1.00 52.97 70 LYS A CA 1
ATOM 542 C C . LYS A 1 70 ? 5.669 -24.527 -21.940 1.00 52.97 70 LYS A C 1
ATOM 544 O O . LYS A 1 70 ? 5.186 -25.501 -22.504 1.00 52.97 70 LYS A O 1
ATOM 549 N N . ARG A 1 71 ? 5.608 -24.383 -20.607 1.00 51.69 71 ARG A N 1
ATOM 550 C CA . ARG A 1 71 ? 5.017 -25.400 -19.703 1.00 51.69 71 ARG A CA 1
ATOM 551 C C . ARG A 1 71 ? 3.486 -25.398 -19.710 1.00 51.69 71 ARG A C 1
ATOM 553 O O . ARG A 1 71 ? 2.882 -26.455 -19.578 1.00 51.69 71 ARG A O 1
ATOM 560 N N . SER A 1 72 ? 2.864 -24.234 -19.909 1.00 54.25 72 SER A N 1
ATOM 561 C CA . SER A 1 72 ? 1.402 -24.107 -20.037 1.00 54.25 72 SER A CA 1
ATOM 562 C C . SER A 1 72 ? 0.861 -24.819 -21.289 1.00 54.25 72 SER A C 1
ATOM 564 O O . SER A 1 72 ? -0.169 -25.488 -21.228 1.00 54.25 72 SER A O 1
ATOM 566 N N . ARG A 1 73 ? 1.604 -24.767 -22.404 1.00 54.06 73 ARG A N 1
ATOM 567 C CA . ARG A 1 73 ? 1.231 -25.439 -23.659 1.00 54.06 73 ARG A CA 1
ATOM 568 C C . ARG A 1 73 ? 1.332 -26.967 -23.590 1.00 54.06 73 ARG A C 1
ATOM 570 O O . ARG A 1 73 ? 0.540 -27.634 -24.235 1.00 54.06 73 ARG A O 1
ATOM 577 N N . LEU A 1 74 ? 2.242 -27.505 -22.776 1.00 53.88 74 LEU A N 1
ATOM 578 C CA . LEU A 1 74 ? 2.451 -28.951 -22.642 1.00 53.88 74 LEU A CA 1
ATOM 579 C C . LEU A 1 74 ? 1.370 -29.659 -21.799 1.00 53.88 74 LEU A C 1
ATOM 581 O O . LEU A 1 74 ? 1.188 -30.859 -21.939 1.00 53.88 74 LEU A O 1
ATOM 585 N N . ARG A 1 75 ? 0.649 -28.937 -20.925 1.00 56.12 75 ARG A N 1
ATOM 586 C CA . ARG A 1 75 ? -0.388 -29.514 -20.037 1.00 56.12 75 ARG A CA 1
ATOM 587 C C . ARG A 1 75 ? -1.800 -29.521 -20.633 1.00 56.12 75 ARG A C 1
ATOM 589 O O . ARG A 1 75 ? -2.722 -29.956 -19.957 1.00 56.12 75 ARG A O 1
ATOM 596 N N . ARG A 1 76 ? -1.994 -28.995 -21.847 1.00 54.97 76 ARG A N 1
ATOM 597 C CA . ARG A 1 76 ? -3.297 -28.995 -22.548 1.00 54.97 76 ARG A CA 1
ATOM 598 C C . ARG A 1 76 ? -3.349 -29.993 -23.711 1.00 54.97 76 ARG A C 1
ATOM 600 O O . ARG A 1 76 ? -4.301 -29.969 -24.478 1.00 54.97 76 ARG A O 1
ATOM 607 N N . SER A 1 77 ? -2.321 -30.826 -23.852 1.00 52.69 77 SER A N 1
ATOM 608 C CA . SER A 1 77 ? -2.146 -31.797 -24.939 1.00 52.69 77 SER A CA 1
ATOM 609 C C . SER A 1 77 ? -1.857 -33.209 -24.408 1.00 52.69 77 SER A C 1
ATOM 611 O O . SER A 1 77 ? -1.119 -33.967 -25.030 1.00 52.69 77 SER A O 1
ATOM 613 N N . SER A 1 78 ? -2.397 -33.548 -23.237 1.00 48.69 78 SER A N 1
ATOM 614 C CA . SER A 1 78 ? -2.391 -34.897 -22.658 1.00 48.69 78 SER A CA 1
ATOM 615 C C . SER A 1 78 ? -3.749 -35.189 -22.051 1.00 48.69 78 SER A C 1
ATOM 617 O O . SER A 1 78 ? -4.335 -34.227 -21.502 1.00 48.69 78 SER A O 1
#

Secondary structure (DSSP, 8-state):
--HHHHHHHHHHTT-TTS-SSHHHHHHHHHHHHTT------SHHHHHHHHHHHHHHHHHHHHHH-TTHHHHHHHTT--

Solvent-accessible surface area (backbone atoms only — not comparable to full-atom values): 4750 Å² total; per-residue (Å²): 104,62,70,68,58,52,53,49,51,35,53,75,69,71,52,84,80,68,88,71,61,70,68,55,50,49,50,50,48,53,33,34,76,69,70,72,31,66,81,80,80,54,65,68,62,44,53,52,50,51,52,51,50,50,54,50,50,51,52,53,52,42,75,69,35,89,64,45,71,62,57,61,62,61,70,74,74,115

pLDDT: mean 72.28, std 10.15, range [48.69, 86.56]

Mean predicted aligned error: 12.39 Å